Protein AF-A0A0N7M3Q8-F1 (afdb_monomer)

Mean predicted aligned error: 13.48 Å

Secondary structure (DSSP, 8-state):
--TTSTT---HHHHHHHHHHHHHHHHHHHHHHHHHHHS---SS-HHHHHHHHHHHHH-HHHHHHHS-HHHHHHHHHHHBSS---EETTTEE----B-TT-

Foldseek 3Di:
DCVVVVVPPDVVVVVVVVVVVVVVVVVVVVVVVVVVVPDDPPDDPVVVVVVVVVCLVCVVVCLVPDDPVSVVVSVVQQAPDPFDQDPVPGTDDTHGDPSD

pLDDT: mean 82.07, std 12.32, range [44.66, 95.0]

Sequence (100 aa):
MVERLVETSNPKVIAELETKIAKLDEDKLRMSEKITQNSKPKASMGQIFELLRELLSNPWNIHDKGPLEVKKTILKTAFKAPLAYDRQNGFRNPQVSVIF

Solvent-accessible surface area (backbone atoms only — not comparable to full-atom values): 6076 Å² total; per-residue (Å²): 138,65,81,69,64,76,74,65,82,47,70,67,58,54,53,53,48,52,54,52,49,53,52,52,52,52,51,50,50,55,52,51,50,50,55,67,69,51,61,74,69,94,60,55,72,67,57,52,49,53,54,49,49,51,44,70,74,44,50,61,66,53,34,72,74,40,58,71,70,51,27,54,48,49,52,57,61,49,25,74,51,82,79,52,74,38,95,89,76,42,70,52,92,74,49,67,24,94,88,112

Nearest PDB structures (foldseek):
  8e0m-assembly4_K  TM=3.833E-01  e=8.055E+00  synthetic construct

Structure (mmCIF, N/CA/C/O backbone):
data_AF-A0A0N7M3Q8-F1
#
_entry.id   AF-A0A0N7M3Q8-F1
#
loop_
_atom_site.group_PDB
_atom_site.id
_atom_site.type_symbol
_atom_site.label_atom_id
_atom_site.label_alt_id
_atom_site.label_comp_id
_atom_site.label_asym_id
_atom_site.label_entity_id
_atom_site.label_seq_id
_atom_site.pdbx_PDB_ins_code
_atom_site.Cartn_x
_atom_site.Cartn_y
_atom_site.Cartn_z
_atom_site.occupancy
_atom_site.B_iso_or_equiv
_atom_site.auth_seq_id
_atom_site.auth_comp_id
_atom_site.auth_asym_id
_atom_site.auth_atom_id
_atom_site.pdbx_PDB_model_num
ATOM 1 N N . MET A 1 1 ? -42.177 17.251 26.079 1.00 44.66 1 MET A N 1
ATOM 2 C CA . MET A 1 1 ? -41.421 16.142 26.717 1.00 44.66 1 MET A CA 1
ATOM 3 C C . MET A 1 1 ? -40.844 16.516 28.093 1.00 44.66 1 MET A C 1
ATOM 5 O O . MET A 1 1 ? -39.869 15.920 28.521 1.00 44.66 1 MET A O 1
ATOM 9 N N . VAL A 1 2 ? -41.459 17.451 28.829 1.00 53.72 2 VAL A N 1
ATOM 10 C CA . VAL A 1 2 ? -41.081 17.770 30.226 1.00 53.72 2 VAL A CA 1
ATOM 11 C C . VAL A 1 2 ? -42.075 17.146 31.223 1.00 53.72 2 VAL A C 1
ATOM 13 O O . VAL A 1 2 ? -41.772 16.977 32.394 1.00 53.72 2 VAL A O 1
ATOM 16 N N . GLU A 1 3 ? -43.230 16.682 30.740 1.00 44.75 3 GLU A N 1
ATOM 17 C CA . GLU A 1 3 ? -44.335 16.157 31.558 1.00 44.75 3 GLU A CA 1
ATOM 18 C C . GLU A 1 3 ? -44.043 14.807 32.243 1.00 44.75 3 GLU A C 1
ATOM 20 O O . GLU A 1 3 ? -44.616 14.518 33.283 1.00 44.75 3 GLU A O 1
ATOM 25 N N . ARG A 1 4 ? -43.081 14.014 31.741 1.00 52.19 4 ARG A N 1
ATOM 26 C CA . ARG A 1 4 ? -42.583 12.798 32.428 1.00 52.19 4 ARG A CA 1
ATOM 27 C C . ARG A 1 4 ? -41.464 13.069 33.439 1.00 52.19 4 ARG A C 1
ATOM 29 O O . ARG A 1 4 ? -41.079 12.168 34.177 1.00 52.19 4 ARG A O 1
ATOM 36 N N . LEU A 1 5 ? -40.922 14.288 33.470 1.00 50.78 5 LEU A N 1
ATOM 37 C CA . LEU A 1 5 ? -39.805 14.641 34.350 1.00 50.78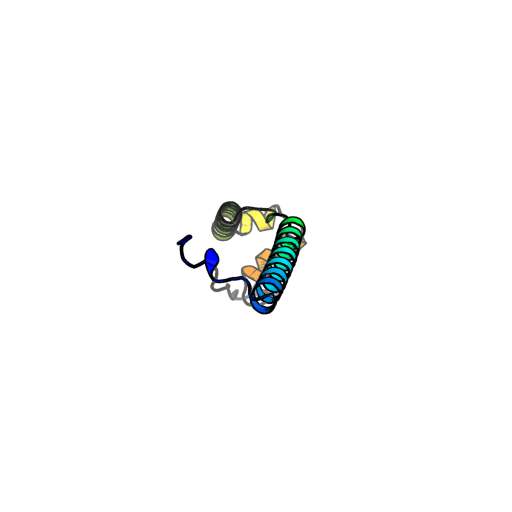 5 LEU A CA 1
ATOM 38 C C . LEU A 1 5 ? -40.249 14.723 35.822 1.00 50.78 5 LEU A C 1
ATOM 40 O O . LEU A 1 5 ? -39.438 14.533 36.720 1.00 50.78 5 LEU A O 1
ATOM 44 N N . VAL A 1 6 ? -41.546 14.945 36.062 1.00 51.50 6 VAL A N 1
ATOM 45 C CA . VAL A 1 6 ? -42.126 15.159 37.398 1.00 51.50 6 VAL A CA 1
ATOM 46 C C . VAL A 1 6 ? -42.492 13.851 38.120 1.00 51.50 6 VAL A C 1
ATOM 48 O O . VAL A 1 6 ? -42.563 13.837 39.343 1.00 51.50 6 VAL A O 1
ATOM 51 N N . GLU A 1 7 ? -42.622 12.717 37.421 1.00 49.81 7 GLU A N 1
ATOM 52 C CA . GLU A 1 7 ? -42.880 11.409 38.064 1.00 49.81 7 GLU A CA 1
ATOM 53 C C . GLU A 1 7 ? -41.599 10.673 38.504 1.00 49.81 7 GLU A C 1
ATOM 55 O O . GLU A 1 7 ? -41.653 9.613 39.130 1.00 49.81 7 GLU A O 1
ATOM 60 N N . THR A 1 8 ? -40.420 11.232 38.217 1.00 51.75 8 THR A N 1
ATOM 61 C CA . THR A 1 8 ? -39.126 10.583 38.478 1.00 51.75 8 THR A CA 1
ATOM 62 C C . THR A 1 8 ? -38.581 10.957 39.859 1.00 51.75 8 THR A C 1
ATOM 64 O O . THR A 1 8 ? -37.467 11.445 39.991 1.00 51.75 8 THR A O 1
ATOM 67 N N . SER A 1 9 ? -39.352 10.704 40.917 1.00 55.25 9 SER A N 1
ATOM 68 C CA . SER A 1 9 ? -38.830 10.698 42.295 1.00 55.25 9 SER A CA 1
ATOM 69 C C . SER A 1 9 ? -38.465 9.278 42.746 1.00 55.25 9 SER A C 1
ATOM 71 O O . SER A 1 9 ? -38.510 8.961 43.934 1.00 55.25 9 SER A O 1
ATOM 73 N N . ASN A 1 10 ? -38.135 8.391 41.798 1.00 61.41 10 ASN A N 1
ATOM 74 C CA . ASN A 1 10 ? -37.605 7.070 42.104 1.00 61.41 10 ASN A CA 1
ATOM 75 C C . ASN A 1 10 ? -36.068 7.117 42.014 1.00 61.41 10 ASN A C 1
ATOM 77 O O . ASN A 1 10 ? -35.536 7.173 40.900 1.00 61.41 10 ASN A O 1
ATOM 81 N N . PRO A 1 11 ? -35.345 7.062 43.148 1.00 69.81 11 PRO A N 1
ATOM 82 C CA . PRO A 1 11 ? -33.881 7.145 43.180 1.00 69.81 11 PRO A CA 1
ATOM 83 C C . PRO A 1 11 ? -33.201 6.080 42.308 1.00 69.81 11 PRO A C 1
ATOM 85 O O . PRO A 1 11 ? -32.092 6.284 41.823 1.00 69.81 11 PRO A O 1
ATOM 88 N N . LYS A 1 12 ? -33.892 4.968 42.031 1.00 69.62 12 LYS A N 1
ATOM 89 C CA . LYS A 1 12 ? -33.404 3.899 41.158 1.00 69.62 12 LYS A CA 1
ATOM 90 C C . LYS A 1 12 ? -33.249 4.334 39.694 1.00 69.62 12 LYS A C 1
ATOM 92 O O . LYS A 1 12 ? -32.290 3.932 39.047 1.00 69.62 12 LYS A O 1
ATOM 97 N N . VAL A 1 13 ? -34.160 5.166 39.184 1.00 73.12 13 VAL A N 1
ATOM 98 C CA . VAL A 1 13 ? -34.120 5.658 37.793 1.00 73.12 13 VAL A CA 1
ATOM 99 C C . VAL A 1 13 ? -33.044 6.732 37.633 1.00 73.12 13 VAL A C 1
ATOM 101 O O . VAL A 1 13 ? -32.364 6.773 36.613 1.00 73.12 13 VAL A O 1
ATOM 104 N N . ILE A 1 14 ? -32.844 7.561 38.661 1.00 76.00 14 ILE A N 1
ATOM 105 C CA . ILE A 1 14 ? -31.774 8.568 38.695 1.00 76.00 14 ILE A CA 1
ATOM 106 C C . ILE A 1 14 ? -30.404 7.881 38.651 1.00 76.00 14 ILE A C 1
ATOM 108 O O . ILE A 1 14 ? -29.591 8.215 37.796 1.00 76.00 14 ILE A O 1
ATOM 112 N N . ALA A 1 15 ? -30.188 6.854 39.478 1.00 78.62 15 ALA A N 1
ATOM 113 C CA . ALA A 1 15 ? -28.937 6.094 39.481 1.00 78.62 15 ALA A CA 1
ATOM 114 C C . ALA A 1 15 ? -28.652 5.401 38.131 1.00 78.62 15 ALA A C 1
ATOM 116 O O . ALA A 1 15 ? -27.512 5.355 37.660 1.00 78.62 15 ALA A O 1
ATOM 117 N N . GLU A 1 16 ? -29.686 4.873 37.471 1.00 79.62 16 GLU A N 1
ATOM 118 C CA . GLU A 1 16 ? -29.551 4.249 36.151 1.00 79.62 16 GLU A CA 1
ATOM 119 C C . GLU A 1 16 ? -29.208 5.278 35.058 1.00 79.62 16 GLU A C 1
ATOM 121 O O . GLU A 1 16 ? -28.382 5.011 34.179 1.00 79.62 16 GLU A O 1
ATOM 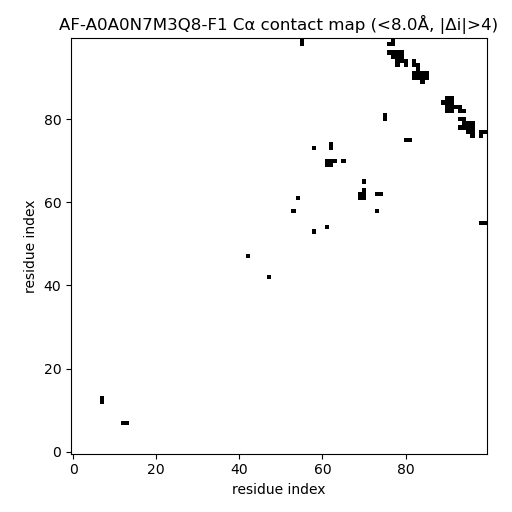126 N N . LEU A 1 17 ? -29.779 6.485 35.142 1.00 82.06 17 LEU A N 1
ATOM 127 C CA . LEU A 1 17 ? -29.436 7.605 34.265 1.00 82.06 17 LEU A CA 1
ATOM 128 C C . LEU A 1 17 ? -28.001 8.090 34.490 1.00 82.06 17 LEU A C 1
ATOM 130 O O . LEU A 1 17 ? -27.271 8.255 33.515 1.00 82.06 17 LEU A O 1
ATOM 134 N N . GLU A 1 18 ? -27.573 8.259 35.740 1.00 85.12 18 GLU A N 1
ATOM 135 C CA . GLU A 1 18 ? -26.197 8.642 36.089 1.00 85.12 18 GLU A CA 1
ATOM 136 C C . GLU A 1 18 ? -25.180 7.624 35.563 1.00 85.12 18 GLU A C 1
ATOM 138 O O . GLU A 1 18 ? -24.184 7.998 34.944 1.00 85.12 18 GLU A O 1
ATOM 143 N N . THR A 1 19 ? -25.476 6.329 35.697 1.00 87.12 19 THR A N 1
ATOM 144 C CA . THR A 1 19 ? -24.635 5.251 35.151 1.00 87.12 19 THR A CA 1
ATOM 145 C C . THR A 1 19 ? -24.524 5.344 33.627 1.00 87.12 19 THR A C 1
ATOM 147 O O . THR A 1 19 ? -23.454 5.146 33.047 1.00 87.12 19 THR A O 1
ATOM 150 N N . LYS A 1 20 ? -25.631 5.666 32.949 1.00 88.75 20 LYS A N 1
ATOM 151 C CA . LYS A 1 20 ? -25.657 5.814 31.491 1.00 88.75 20 LYS A CA 1
ATOM 152 C C . LYS A 1 20 ? -24.896 7.054 31.022 1.00 88.75 20 LYS A C 1
ATOM 154 O O . LYS A 1 20 ? -24.230 6.985 29.992 1.00 88.75 20 LYS A O 1
ATOM 159 N N . ILE A 1 21 ? -24.974 8.153 31.770 1.00 90.88 21 ILE A N 1
ATOM 160 C CA . ILE A 1 21 ? -24.205 9.377 31.514 1.00 90.88 21 ILE A CA 1
ATOM 161 C C . ILE A 1 21 ? -22.709 9.092 31.670 1.00 90.88 21 ILE A C 1
ATOM 163 O O . ILE A 1 21 ? -21.954 9.353 30.738 1.00 90.88 21 ILE A O 1
ATOM 167 N N . ALA A 1 22 ? -22.300 8.452 32.769 1.00 90.94 22 ALA A N 1
ATOM 168 C CA . ALA A 1 22 ? -20.902 8.095 33.009 1.00 90.94 22 ALA A CA 1
ATOM 169 C C . ALA A 1 22 ? -20.319 7.232 31.877 1.00 90.94 22 ALA A C 1
ATOM 171 O O . ALA A 1 22 ? -19.220 7.491 31.389 1.00 90.94 22 ALA A O 1
ATOM 172 N N . LYS A 1 23 ? -21.092 6.252 31.390 1.00 92.38 23 LYS A N 1
ATOM 173 C CA . LYS A 1 23 ? -20.690 5.413 30.254 1.00 92.38 23 LYS A CA 1
ATOM 174 C C . LYS A 1 23 ? -20.525 6.211 28.955 1.00 92.38 23 LYS A C 1
ATOM 176 O O . LYS A 1 23 ? -19.602 5.952 28.188 1.00 92.38 23 LYS A O 1
ATOM 181 N N . LEU A 1 24 ? -21.420 7.163 28.687 1.00 91.75 24 LEU A N 1
ATOM 182 C CA . LEU A 1 24 ? -21.332 8.013 27.497 1.00 91.75 24 LEU A CA 1
ATOM 183 C C . LEU A 1 24 ? -20.122 8.951 27.550 1.00 91.75 24 LEU A C 1
ATOM 185 O O . LEU A 1 24 ? -19.495 9.176 26.514 1.00 91.75 24 LEU A O 1
ATOM 189 N N . ASP A 1 25 ? -19.772 9.463 28.729 1.00 91.38 25 ASP A N 1
ATOM 190 C CA . ASP A 1 25 ? -18.579 10.293 28.910 1.00 91.38 25 ASP A CA 1
ATOM 191 C C . ASP A 1 25 ? -17.287 9.488 28.725 1.00 91.38 25 ASP A C 1
ATOM 193 O O . ASP A 1 25 ? -16.367 9.957 28.049 1.00 91.38 25 ASP A O 1
ATOM 197 N N . GLU A 1 26 ? -17.237 8.250 29.224 1.00 91.94 26 GLU A N 1
ATOM 198 C CA . GLU A 1 26 ? -16.118 7.331 28.985 1.00 91.94 26 GLU A CA 1
ATOM 199 C C . GLU A 1 26 ? -15.953 7.023 27.487 1.00 91.94 26 GLU A C 1
ATOM 201 O O . GLU A 1 26 ? -14.857 7.132 26.928 1.00 91.94 26 GLU A O 1
ATOM 206 N N . ASP A 1 27 ? -17.052 6.704 26.796 1.00 91.69 27 ASP A N 1
ATOM 207 C CA . ASP A 1 27 ? -17.023 6.444 25.358 1.00 91.69 27 ASP A CA 1
ATOM 208 C C . ASP A 1 27 ? -16.601 7.681 24.556 1.00 91.69 27 ASP A C 1
ATOM 210 O O . ASP A 1 27 ? -15.823 7.565 23.604 1.00 91.69 27 ASP A O 1
ATOM 214 N N . LYS A 1 28 ? -17.057 8.874 24.951 1.00 90.56 28 LYS A N 1
ATOM 215 C CA . LYS A 1 28 ? -16.654 10.140 24.332 1.00 90.56 28 LYS A CA 1
ATOM 216 C C . LYS A 1 28 ? -15.163 10.404 24.522 1.00 90.56 28 LYS A C 1
ATOM 218 O O . LYS A 1 28 ? -14.497 10.783 23.556 1.00 90.56 28 LYS A O 1
ATOM 223 N N . LEU A 1 29 ? -14.632 10.174 25.724 1.00 90.62 29 LEU A N 1
ATOM 224 C CA . LEU A 1 29 ? -13.206 10.317 26.009 1.00 90.62 29 LEU A CA 1
ATOM 225 C C . LEU A 1 29 ? -12.390 9.361 25.133 1.00 90.62 29 LEU A C 1
ATOM 227 O O . LEU A 1 29 ? -11.527 9.808 24.378 1.00 90.62 29 LEU A O 1
ATOM 231 N N . ARG A 1 30 ? -12.760 8.079 25.101 1.00 88.75 30 ARG A N 1
ATOM 232 C CA . ARG A 1 30 ? -12.113 7.058 24.266 1.00 88.75 30 ARG A CA 1
ATOM 233 C C . ARG A 1 30 ? -12.170 7.383 22.772 1.00 88.75 30 ARG A C 1
ATOM 235 O O . ARG A 1 30 ? -11.214 7.131 22.040 1.00 88.75 30 ARG A O 1
ATOM 242 N N . MET A 1 31 ? -13.288 7.918 22.278 1.00 86.19 31 MET A N 1
ATOM 243 C CA . MET A 1 31 ? -13.395 8.368 20.884 1.00 86.19 31 MET A CA 1
ATOM 244 C C . MET A 1 31 ? -12.494 9.575 20.614 1.00 86.19 31 MET A C 1
ATOM 246 O O . MET A 1 31 ? -11.846 9.616 19.571 1.00 86.19 31 MET A O 1
ATOM 250 N N . SER A 1 32 ? -12.414 10.526 21.546 1.00 85.25 32 SER A N 1
ATOM 251 C CA . SER A 1 32 ? -11.535 11.691 21.416 1.00 85.25 32 SER A CA 1
ATOM 252 C C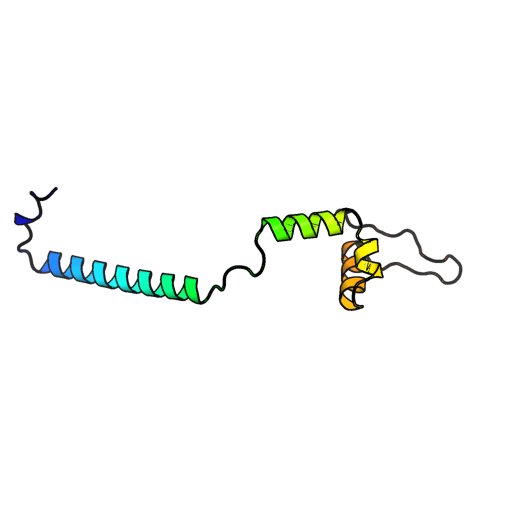 . SER A 1 32 ? -10.054 11.301 21.403 1.00 85.25 32 SER A C 1
ATOM 254 O O . SER A 1 32 ? -9.315 11.788 20.552 1.00 85.25 32 SER A O 1
ATOM 256 N N . GLU A 1 33 ? -9.653 10.344 22.245 1.00 82.94 33 GLU A N 1
ATOM 257 C CA . GLU A 1 33 ? -8.311 9.757 22.263 1.00 82.94 33 GLU A CA 1
ATOM 258 C C . GLU A 1 33 ? -7.999 9.025 20.960 1.00 82.94 33 GLU A C 1
ATOM 260 O O . GLU A 1 33 ? -6.935 9.203 20.380 1.00 82.94 33 GLU A O 1
ATOM 265 N N . LYS A 1 34 ? -8.948 8.250 20.424 1.00 80.56 34 LYS A N 1
ATOM 266 C CA . LYS A 1 34 ? -8.774 7.605 19.115 1.00 80.56 34 LYS A CA 1
ATOM 267 C C . LYS A 1 34 ? -8.610 8.613 17.988 1.00 80.56 34 LYS A C 1
ATOM 269 O O . LYS A 1 34 ? -7.845 8.352 17.069 1.00 80.56 34 LYS A O 1
ATOM 274 N N . ILE A 1 35 ? -9.319 9.738 18.032 1.00 78.81 35 ILE A N 1
ATOM 275 C CA . ILE A 1 35 ? -9.213 10.794 17.018 1.00 78.81 35 ILE A CA 1
ATOM 276 C C . ILE A 1 35 ? -7.871 11.525 17.125 1.00 78.81 35 ILE A C 1
ATOM 278 O O . ILE A 1 35 ? -7.286 11.861 16.099 1.00 78.81 35 ILE A O 1
ATOM 282 N N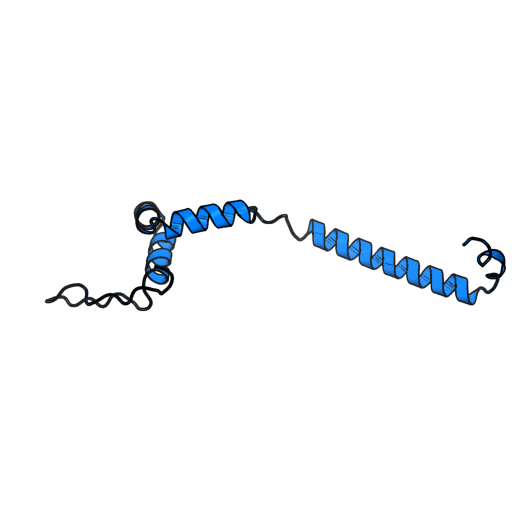 . THR A 1 36 ? -7.367 11.771 18.335 1.00 76.00 36 THR A N 1
ATOM 283 C CA . THR A 1 36 ? -6.052 12.399 18.525 1.00 76.00 36 THR A CA 1
ATOM 284 C C . THR A 1 36 ? -4.906 11.438 18.213 1.00 76.00 36 THR A C 1
ATOM 286 O O . THR A 1 36 ? -3.892 11.866 17.665 1.00 76.00 36 THR A O 1
ATOM 289 N N . GLN A 1 37 ? -5.071 10.145 18.501 1.00 72.19 37 GLN A N 1
ATOM 290 C CA . GLN A 1 37 ? -4.067 9.110 18.260 1.00 72.19 37 GLN A CA 1
ATOM 291 C C . GLN A 1 37 ? -4.044 8.635 16.797 1.00 72.19 37 GLN A C 1
ATOM 293 O O . GLN A 1 37 ? -2.965 8.388 16.256 1.00 72.19 37 GLN A O 1
ATOM 298 N N . ASN A 1 38 ? -5.194 8.592 16.109 1.00 65.12 38 ASN A N 1
ATOM 299 C CA . ASN A 1 38 ? -5.238 8.507 14.648 1.00 65.12 38 ASN A CA 1
ATOM 300 C C . ASN A 1 38 ? -4.892 9.876 14.061 1.00 65.12 38 ASN A C 1
ATOM 302 O O . ASN A 1 38 ? -5.762 10.650 13.655 1.00 65.12 38 ASN A O 1
ATOM 306 N N . SER A 1 39 ? -3.591 10.157 13.972 1.00 61.47 39 SER A N 1
ATOM 307 C CA . SER A 1 39 ? -3.068 11.246 13.153 1.00 61.47 39 SER A CA 1
ATOM 308 C C . SER A 1 39 ? -3.769 11.230 11.794 1.00 61.47 39 SER A C 1
ATOM 310 O O . SER A 1 39 ? -3.829 10.177 11.149 1.00 61.47 39 SER A O 1
ATOM 312 N N . LYS A 1 40 ? -4.307 12.381 11.372 1.00 66.50 40 LYS A N 1
ATOM 313 C CA . LYS A 1 40 ? -4.927 12.550 10.051 1.00 66.50 40 LYS A CA 1
ATOM 314 C C . LYS A 1 40 ? -4.066 11.850 8.989 1.00 66.50 40 LYS A C 1
ATOM 316 O O . LYS A 1 40 ? -2.840 11.981 9.051 1.00 66.50 40 LYS A O 1
ATOM 321 N N . PRO A 1 41 ? -4.666 11.109 8.041 1.00 66.81 41 PRO A N 1
ATOM 322 C CA . PRO A 1 41 ? -3.896 10.425 7.013 1.00 66.81 41 PRO A CA 1
ATOM 323 C C . PRO A 1 41 ? -2.957 11.428 6.333 1.00 66.81 41 PRO A C 1
ATOM 325 O O . PRO A 1 41 ? -3.365 12.536 5.987 1.00 66.81 41 PRO A O 1
ATOM 328 N N . LYS A 1 42 ? -1.680 11.043 6.195 1.00 71.69 42 LYS A N 1
ATOM 329 C CA . LYS A 1 42 ? -0.592 11.914 5.709 1.00 71.69 42 LYS A CA 1
ATOM 330 C C . LYS A 1 42 ? -0.890 12.534 4.337 1.00 71.69 42 LYS A C 1
ATOM 332 O O . LYS A 1 42 ? -0.348 13.585 4.013 1.00 71.69 42 LYS A O 1
ATOM 337 N N . ALA A 1 43 ? -1.747 11.884 3.557 1.00 78.00 43 ALA A N 1
ATOM 338 C CA . ALA A 1 43 ? -2.279 12.374 2.299 1.00 78.00 43 ALA A CA 1
ATOM 339 C C . ALA A 1 43 ? -3.798 12.173 2.271 1.00 78.00 43 ALA A C 1
ATOM 341 O O . ALA A 1 43 ? -4.319 11.199 2.823 1.00 78.00 43 ALA A O 1
ATOM 342 N N . SER A 1 44 ? -4.508 13.085 1.612 1.00 86.38 44 SER A N 1
ATOM 343 C CA . SER A 1 44 ? -5.928 12.899 1.327 1.00 86.38 44 SER A CA 1
ATOM 344 C C . SER A 1 44 ? -6.124 11.784 0.297 1.00 86.38 44 SER A C 1
ATOM 346 O O . SER A 1 44 ? -5.231 11.472 -0.493 1.00 86.38 44 SER A O 1
ATOM 348 N N . MET A 1 45 ? -7.323 11.201 0.262 1.00 85.31 45 MET A N 1
ATOM 349 C CA . MET A 1 45 ? -7.648 10.160 -0.714 1.00 85.31 45 MET A CA 1
ATOM 350 C C . MET A 1 45 ? -7.456 10.646 -2.160 1.00 85.31 45 MET A C 1
ATOM 352 O O . MET A 1 45 ? -6.916 9.913 -2.983 1.00 85.31 45 MET A O 1
ATOM 356 N N . GLY A 1 46 ? -7.816 11.901 -2.452 1.00 89.50 46 GLY A N 1
ATOM 357 C CA . GLY A 1 46 ? -7.615 12.500 -3.775 1.00 89.50 46 GLY A CA 1
ATOM 358 C C . GLY A 1 46 ? -6.141 12.574 -4.178 1.00 89.50 46 GLY A C 1
ATOM 359 O O . GLY A 1 46 ? -5.796 12.216 -5.297 1.00 89.50 46 GLY A O 1
ATOM 360 N N . GLN A 1 47 ? -5.251 12.941 -3.250 1.00 89.06 47 GLN A N 1
ATOM 361 C CA . GLN A 1 47 ? -3.807 12.961 -3.516 1.00 89.06 47 GLN A CA 1
ATOM 362 C C . GLN A 1 47 ? -3.264 11.563 -3.834 1.00 89.06 47 GLN A C 1
ATOM 364 O O . GLN A 1 47 ? -2.434 11.414 -4.725 1.00 89.06 47 GLN A O 1
ATOM 369 N N . ILE A 1 48 ? -3.751 10.534 -3.132 1.00 87.88 48 ILE A N 1
ATOM 370 C CA . ILE A 1 48 ? -3.367 9.141 -3.393 1.00 87.88 48 ILE A CA 1
ATOM 371 C C . ILE A 1 48 ? -3.833 8.708 -4.789 1.00 87.88 48 ILE A C 1
ATOM 373 O O . ILE A 1 48 ? -3.065 8.080 -5.515 1.00 87.88 48 ILE A O 1
ATOM 377 N N . PHE A 1 49 ? -5.057 9.063 -5.188 1.00 89.81 49 PHE A N 1
ATOM 378 C CA . PHE A 1 49 ? -5.575 8.738 -6.518 1.00 89.81 49 PHE A CA 1
ATOM 379 C C . PHE A 1 49 ? -4.779 9.393 -7.645 1.00 89.81 49 PHE A C 1
ATOM 381 O O . PHE A 1 49 ? -4.457 8.711 -8.615 1.00 89.81 49 PHE A O 1
ATOM 388 N N . GLU A 1 50 ? -4.421 10.672 -7.520 1.00 89.75 50 GLU A N 1
ATOM 389 C CA . GLU A 1 50 ? -3.601 11.344 -8.537 1.00 89.75 50 GLU A CA 1
ATOM 390 C C . GLU A 1 50 ? -2.207 10.711 -8.648 1.00 89.75 50 GLU A C 1
ATOM 392 O O . GLU A 1 50 ? -1.741 10.439 -9.753 1.00 89.75 50 GLU A O 1
ATOM 397 N N . LEU A 1 51 ? -1.578 10.367 -7.516 1.00 87.69 51 LEU A N 1
ATOM 398 C CA . LEU A 1 51 ? -0.293 9.657 -7.505 1.00 87.69 51 LEU A CA 1
ATOM 399 C C . LEU A 1 51 ? -0.384 8.278 -8.174 1.00 87.69 51 LEU A C 1
ATOM 401 O O . LEU A 1 51 ? 0.495 7.902 -8.950 1.00 87.69 51 LEU A O 1
ATOM 405 N N . LEU A 1 52 ? -1.446 7.516 -7.892 1.00 88.38 52 LEU A N 1
ATOM 406 C CA . LEU A 1 52 ? -1.684 6.223 -8.537 1.00 88.38 52 LEU A CA 1
ATOM 407 C C . LEU A 1 52 ? -1.914 6.385 -10.039 1.00 88.38 52 LEU A C 1
ATOM 409 O O . LEU A 1 52 ? -1.369 5.616 -10.825 1.00 88.38 52 LEU A O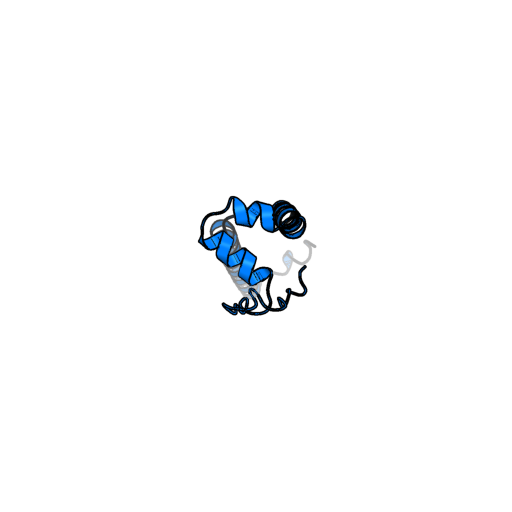 1
ATOM 413 N N . ARG A 1 53 ? -2.685 7.393 -10.449 1.00 87.62 53 ARG A N 1
ATOM 414 C CA . ARG A 1 53 ? -2.930 7.691 -11.860 1.00 87.62 53 ARG A CA 1
ATOM 415 C C . ARG A 1 53 ? -1.633 8.019 -12.594 1.00 87.62 53 ARG A C 1
ATOM 417 O O . ARG A 1 53 ? -1.411 7.486 -13.678 1.00 87.62 53 ARG A O 1
ATOM 424 N N . GLU A 1 54 ? -0.774 8.855 -12.017 1.00 86.69 54 GLU A N 1
ATOM 425 C CA . GLU A 1 54 ? 0.525 9.184 -12.607 1.00 86.69 54 GLU A CA 1
ATOM 426 C C . GLU A 1 54 ? 1.403 7.930 -12.743 1.00 86.69 54 GLU A C 1
ATOM 428 O O . GLU A 1 54 ? 1.923 7.658 -13.829 1.00 86.69 54 GLU A O 1
ATOM 433 N N . LEU A 1 55 ? 1.472 7.105 -11.691 1.00 87.50 55 LEU A N 1
ATOM 434 C CA . LEU A 1 55 ? 2.190 5.827 -11.707 1.00 87.50 55 LEU A CA 1
ATOM 435 C C . LEU A 1 55 ? 1.690 4.882 -12.807 1.00 87.50 55 LEU A C 1
ATOM 437 O O . LEU A 1 55 ? 2.505 4.303 -13.521 1.00 87.50 55 LEU A O 1
ATOM 441 N N . LEU A 1 56 ? 0.373 4.720 -12.945 1.00 87.00 56 LEU A N 1
ATOM 442 C CA . LEU A 1 56 ? -0.227 3.847 -13.957 1.00 87.00 56 LEU A CA 1
ATOM 443 C C . LEU A 1 56 ? -0.050 4.396 -15.374 1.00 87.00 56 LEU A C 1
ATOM 445 O O . LEU A 1 56 ? 0.098 3.622 -16.314 1.00 87.00 56 LEU A O 1
ATOM 449 N N . SER A 1 57 ? -0.032 5.721 -15.533 1.00 88.56 57 SER A N 1
ATOM 450 C CA . SER A 1 57 ? 0.127 6.357 -16.843 1.00 88.56 57 SER A CA 1
ATOM 451 C C . SER A 1 57 ? 1.526 6.161 -17.429 1.00 88.56 57 SER A C 1
ATOM 453 O O . SER A 1 57 ? 1.672 5.972 -18.635 1.00 88.56 57 SER A O 1
ATOM 455 N N . ASN A 1 58 ? 2.561 6.205 -16.585 1.00 87.25 58 ASN A N 1
ATOM 456 C CA . ASN A 1 58 ? 3.940 6.008 -17.007 1.00 87.25 58 ASN A CA 1
ATOM 457 C C . ASN A 1 58 ? 4.798 5.471 -15.849 1.00 87.25 58 ASN A C 1
ATOM 459 O O . ASN A 1 58 ? 5.521 6.233 -15.193 1.00 87.25 58 ASN A O 1
ATOM 463 N N . PRO A 1 59 ? 4.783 4.147 -15.619 1.00 87.69 59 PRO A N 1
ATOM 464 C CA . PRO A 1 59 ? 5.568 3.537 -14.549 1.00 87.69 59 PRO A CA 1
ATOM 465 C C . PRO A 1 59 ? 7.078 3.682 -14.786 1.00 87.69 59 PRO A C 1
ATOM 467 O O . PRO A 1 59 ? 7.856 3.722 -13.831 1.00 87.69 59 PRO A O 1
ATOM 470 N N . TRP A 1 60 ? 7.511 3.802 -16.048 1.00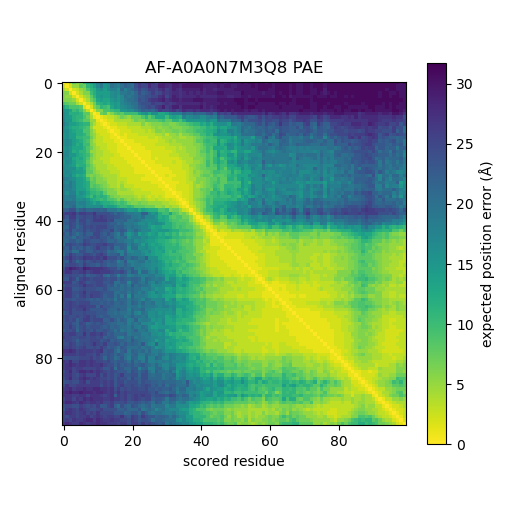 88.75 60 TRP A N 1
ATOM 471 C CA . TRP A 1 60 ? 8.926 3.905 -16.405 1.00 88.75 60 TRP A CA 1
ATOM 472 C C . TRP A 1 60 ? 9.563 5.205 -15.908 1.00 88.75 60 TRP A C 1
ATOM 474 O O . TRP A 1 60 ? 10.681 5.180 -15.402 1.00 88.75 60 TRP A O 1
ATOM 484 N N . ASN A 1 61 ? 8.842 6.328 -15.971 1.00 89.88 61 ASN A N 1
ATOM 485 C CA . ASN A 1 61 ? 9.338 7.622 -15.488 1.00 89.88 61 ASN A CA 1
ATOM 486 C C . ASN A 1 61 ? 9.687 7.583 -13.986 1.00 89.88 61 ASN A C 1
ATOM 488 O O . ASN A 1 61 ? 10.713 8.119 -13.564 1.00 89.88 61 ASN A O 1
ATOM 492 N N . ILE A 1 62 ? 8.863 6.900 -13.184 1.00 89.38 62 ILE A N 1
ATOM 493 C CA . ILE A 1 62 ? 9.093 6.737 -11.741 1.00 89.38 62 ILE A CA 1
ATOM 494 C C . ILE A 1 62 ? 10.196 5.701 -11.483 1.00 89.38 62 ILE A C 1
ATOM 496 O O . ILE A 1 62 ? 11.029 5.890 -10.595 1.00 89.38 62 ILE A O 1
ATOM 500 N N . HIS A 1 63 ? 10.252 4.633 -12.283 1.00 91.00 63 HIS A N 1
ATOM 501 C CA . HIS A 1 63 ? 11.319 3.637 -12.205 1.00 91.00 63 HIS A CA 1
ATOM 502 C C . HIS A 1 63 ? 12.693 4.244 -12.508 1.00 91.00 63 HIS A C 1
ATOM 504 O O . HIS A 1 63 ? 13.659 3.950 -11.814 1.00 91.00 63 HIS A O 1
ATOM 510 N N . ASP A 1 64 ? 12.809 5.099 -13.518 1.00 92.62 64 ASP A N 1
ATOM 511 C CA . ASP A 1 64 ? 14.097 5.657 -13.924 1.00 92.62 64 ASP A CA 1
ATOM 512 C C . ASP A 1 64 ? 14.673 6.622 -12.873 1.00 92.62 64 ASP A C 1
ATOM 514 O O . ASP A 1 64 ? 15.840 6.516 -12.485 1.00 92.62 64 ASP A O 1
ATOM 518 N N . LYS A 1 65 ? 13.820 7.493 -12.324 1.00 91.25 65 LYS A N 1
ATOM 519 C CA . LYS A 1 65 ? 14.209 8.557 -11.382 1.00 91.25 65 LYS A CA 1
ATOM 520 C C . LYS A 1 65 ? 14.221 8.129 -9.912 1.00 91.25 65 LYS A C 1
ATOM 522 O O . LYS A 1 65 ? 14.809 8.817 -9.081 1.00 91.25 65 LYS A O 1
ATOM 527 N N . GLY A 1 66 ? 13.551 7.030 -9.568 1.00 89.44 66 GLY A N 1
ATOM 528 C CA . GLY A 1 66 ? 13.375 6.594 -8.183 1.00 89.44 66 GLY A CA 1
ATOM 529 C C . GLY A 1 66 ? 14.621 5.951 -7.552 1.00 89.44 66 GLY A C 1
ATOM 530 O O . GLY A 1 66 ? 15.513 5.473 -8.255 1.00 89.44 66 GLY A O 1
ATOM 531 N N . PRO A 1 67 ? 14.685 5.868 -6.210 1.00 94.88 67 PRO A N 1
ATOM 532 C CA . PRO A 1 67 ? 15.700 5.074 -5.520 1.00 94.88 67 PRO A CA 1
ATOM 533 C C . PRO A 1 67 ? 15.517 3.577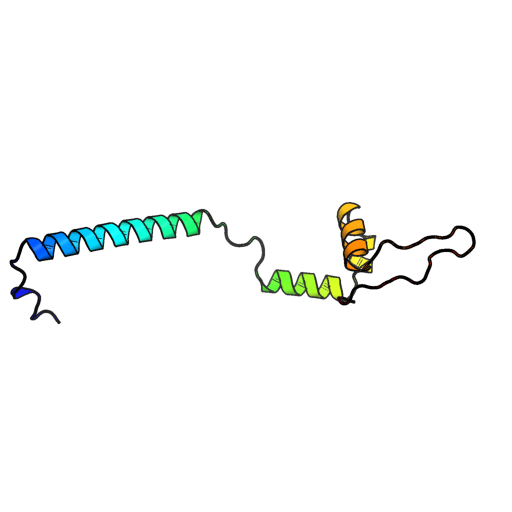 -5.813 1.00 94.88 67 PRO A C 1
ATOM 535 O O . PRO A 1 67 ? 14.429 3.136 -6.186 1.00 94.88 67 PRO A O 1
ATOM 538 N N . LEU A 1 68 ? 16.566 2.776 -5.596 1.00 94.31 68 LEU A N 1
ATOM 539 C CA . LEU A 1 68 ? 16.602 1.346 -5.945 1.00 94.31 68 LEU A CA 1
ATOM 540 C C . LEU A 1 68 ? 15.368 0.557 -5.471 1.00 94.31 68 LEU A C 1
ATOM 542 O O . LEU A 1 68 ? 14.852 -0.283 -6.205 1.00 94.31 68 LEU A O 1
ATOM 546 N N . GLU A 1 69 ? 14.875 0.839 -4.267 1.00 95.00 69 GLU A N 1
ATOM 547 C CA . GLU A 1 69 ? 13.705 0.155 -3.708 1.00 95.00 69 GLU A CA 1
ATOM 548 C C . GLU A 1 69 ? 12.413 0.468 -4.473 1.00 95.00 69 GLU A C 1
ATOM 550 O O . GLU A 1 69 ? 11.615 -0.433 -4.743 1.00 95.00 69 GLU A O 1
ATOM 555 N N . VAL A 1 70 ? 12.238 1.713 -4.924 1.00 91.94 70 VAL A N 1
ATOM 556 C CA . VAL A 1 70 ? 11.121 2.098 -5.799 1.00 91.94 70 VAL A CA 1
ATOM 557 C C . VAL A 1 70 ? 11.259 1.414 -7.156 1.00 91.94 70 VAL A C 1
ATOM 559 O O . VAL A 1 70 ? 10.283 0.847 -7.644 1.00 91.94 70 VAL A O 1
ATOM 562 N N . LYS A 1 71 ? 12.473 1.369 -7.724 1.00 92.31 71 LYS A N 1
ATOM 563 C CA . LYS A 1 71 ? 12.729 0.676 -8.999 1.00 92.31 71 LYS A CA 1
ATOM 564 C C . LYS A 1 71 ? 12.309 -0.794 -8.926 1.00 92.31 71 LYS A C 1
ATOM 566 O O . LYS A 1 71 ? 11.504 -1.266 -9.727 1.00 92.31 71 LYS A O 1
ATOM 571 N N . LYS A 1 72 ? 12.785 -1.512 -7.903 1.00 91.81 72 LYS A N 1
ATOM 572 C CA . LYS A 1 72 ? 12.424 -2.919 -7.665 1.00 91.81 72 LYS A CA 1
ATOM 573 C C . LYS A 1 72 ? 10.920 -3.102 -7.476 1.00 91.81 72 LYS A C 1
ATOM 575 O O . LYS A 1 72 ? 10.364 -4.076 -7.976 1.00 91.81 72 LYS A O 1
ATOM 580 N N . THR A 1 73 ? 10.275 -2.190 -6.752 1.00 92.25 73 THR A N 1
ATOM 581 C CA . THR A 1 73 ? 8.831 -2.249 -6.499 1.00 92.25 73 THR A CA 1
ATOM 582 C C . THR A 1 73 ? 8.050 -2.121 -7.799 1.00 92.25 73 THR A C 1
ATOM 584 O O . THR A 1 73 ? 7.198 -2.958 -8.069 1.00 92.25 73 THR A O 1
ATOM 587 N N . ILE A 1 74 ? 8.393 -1.151 -8.648 1.00 91.69 74 ILE A N 1
ATOM 588 C CA . ILE A 1 74 ? 7.719 -0.959 -9.937 1.00 91.69 74 ILE A CA 1
ATOM 589 C C . ILE A 1 74 ? 7.867 -2.194 -10.827 1.00 91.69 74 ILE A C 1
ATOM 591 O O . ILE A 1 74 ? 6.875 -2.645 -11.387 1.00 91.69 74 ILE A O 1
ATOM 595 N N . LEU A 1 75 ? 9.058 -2.799 -10.903 1.00 89.81 75 LEU A N 1
ATOM 596 C CA . LEU A 1 75 ? 9.258 -4.030 -11.678 1.00 89.81 75 LEU A CA 1
ATOM 597 C C . LEU A 1 75 ? 8.419 -5.200 -11.138 1.00 89.81 75 LEU A C 1
ATOM 599 O O . LEU A 1 75 ? 7.821 -5.935 -11.918 1.00 89.81 75 LEU A O 1
ATOM 603 N N . LYS A 1 76 ? 8.329 -5.356 -9.812 1.00 90.25 76 LYS A N 1
ATOM 604 C CA . LYS A 1 76 ? 7.479 -6.383 -9.183 1.00 90.25 76 LYS A CA 1
ATOM 605 C C . LYS A 1 76 ? 5.988 -6.140 -9.411 1.00 90.25 76 LYS A C 1
ATOM 607 O O . LYS A 1 76 ? 5.231 -7.098 -9.484 1.00 90.25 76 LYS A O 1
ATOM 612 N N . THR A 1 77 ? 5.564 -4.884 -9.508 1.00 90.38 77 THR A N 1
ATOM 613 C CA . THR A 1 77 ? 4.171 -4.538 -9.815 1.00 90.38 77 THR A CA 1
ATOM 614 C C . THR A 1 77 ? 3.863 -4.737 -11.298 1.00 90.38 77 THR A C 1
ATOM 616 O O . THR A 1 77 ? 2.766 -5.174 -11.639 1.00 90.38 77 THR A O 1
ATOM 619 N N . ALA A 1 78 ? 4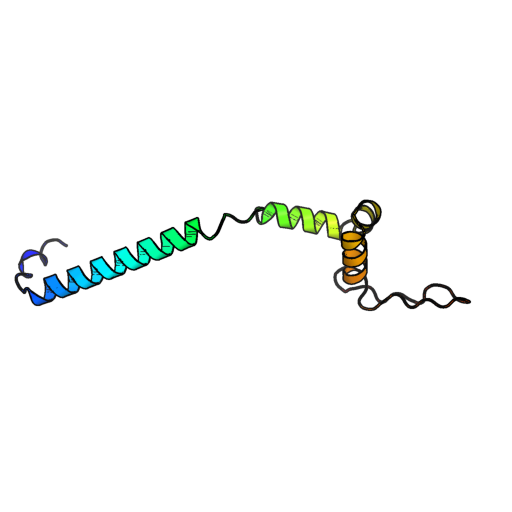.821 -4.432 -12.178 1.00 89.25 78 ALA A N 1
ATOM 620 C CA . ALA A 1 78 ? 4.665 -4.513 -13.626 1.00 89.25 78 ALA A CA 1
ATOM 621 C C . ALA A 1 78 ? 4.665 -5.948 -14.162 1.00 89.25 78 ALA A C 1
ATOM 623 O O . ALA A 1 78 ? 3.969 -6.226 -15.136 1.00 89.25 78 ALA A O 1
ATOM 624 N N . PHE A 1 79 ? 5.387 -6.874 -13.525 1.00 89.50 79 PHE A N 1
ATOM 625 C CA . PHE A 1 79 ? 5.492 -8.262 -13.977 1.00 89.50 79 PHE A CA 1
ATOM 626 C C . PHE A 1 79 ? 4.920 -9.248 -12.952 1.00 89.50 79 PHE A C 1
ATOM 628 O O . PHE A 1 79 ? 5.220 -9.179 -11.766 1.00 89.50 79 PHE A O 1
ATOM 635 N N . LYS A 1 80 ? 4.141 -10.228 -13.422 1.00 89.56 80 LYS A N 1
ATOM 636 C CA . LYS A 1 80 ? 3.583 -11.325 -12.605 1.00 89.56 80 LYS A CA 1
ATOM 637 C C . LYS A 1 80 ? 4.654 -12.275 -12.076 1.00 89.56 80 LYS A C 1
ATOM 639 O O . LYS A 1 80 ? 4.437 -12.955 -11.079 1.00 89.56 80 LYS A O 1
ATOM 644 N N . ALA A 1 81 ? 5.780 -12.361 -12.775 1.00 87.31 81 ALA A N 1
ATOM 645 C CA . ALA A 1 81 ? 6.897 -13.230 -12.446 1.00 87.31 81 ALA A CA 1
ATOM 646 C C . ALA A 1 81 ? 8.224 -12.520 -12.758 1.00 87.31 81 ALA A C 1
ATOM 648 O O . ALA A 1 81 ? 8.241 -11.603 -13.585 1.00 87.31 81 ALA A O 1
ATOM 649 N N . PRO A 1 82 ? 9.342 -12.934 -12.132 1.00 85.38 82 PRO A N 1
ATOM 650 C CA . PRO A 1 82 ? 10.662 -12.425 -12.484 1.00 85.38 82 PRO A CA 1
ATOM 651 C C . PRO A 1 82 ? 10.945 -12.569 -13.984 1.00 85.38 82 PRO A C 1
ATOM 653 O O . PRO A 1 82 ? 10.615 -13.588 -14.594 1.00 85.38 82 PRO A O 1
ATOM 656 N N . LEU A 1 83 ? 11.587 -11.556 -14.567 1.00 85.06 83 LEU A N 1
ATOM 657 C CA . LEU A 1 83 ? 12.011 -11.575 -15.965 1.00 85.06 83 LEU A CA 1
ATOM 658 C C . LEU A 1 83 ? 13.038 -12.691 -16.175 1.00 85.06 83 LEU A C 1
ATOM 660 O O . LEU A 1 83 ? 14.174 -12.602 -15.707 1.00 85.06 83 LEU A O 1
ATOM 664 N N . ALA A 1 84 ? 12.636 -13.745 -16.881 1.00 85.56 84 ALA A N 1
ATOM 665 C CA . ALA A 1 84 ? 13.550 -14.809 -17.256 1.00 85.56 84 ALA A CA 1
ATOM 666 C C . ALA A 1 84 ? 14.545 -14.281 -18.298 1.00 85.56 84 ALA A C 1
ATOM 668 O O . ALA A 1 84 ? 14.150 -13.777 -19.352 1.00 85.56 84 ALA A O 1
ATOM 669 N N . TYR A 1 85 ? 15.834 -14.417 -17.996 1.00 87.25 85 TYR A N 1
ATOM 670 C CA . TYR A 1 85 ? 16.922 -14.003 -18.871 1.00 87.25 85 TYR A CA 1
ATOM 671 C C . TYR A 1 85 ? 17.717 -15.218 -19.336 1.00 87.25 85 TYR A C 1
ATOM 673 O O . TYR A 1 85 ? 18.134 -16.053 -18.534 1.00 87.25 85 TYR A O 1
ATOM 681 N N . ASP A 1 86 ? 17.930 -15.298 -20.641 1.00 88.19 86 ASP A N 1
ATOM 682 C CA . ASP A 1 86 ? 18.751 -16.298 -21.301 1.00 88.19 86 ASP A CA 1
ATOM 683 C C . ASP A 1 86 ? 19.935 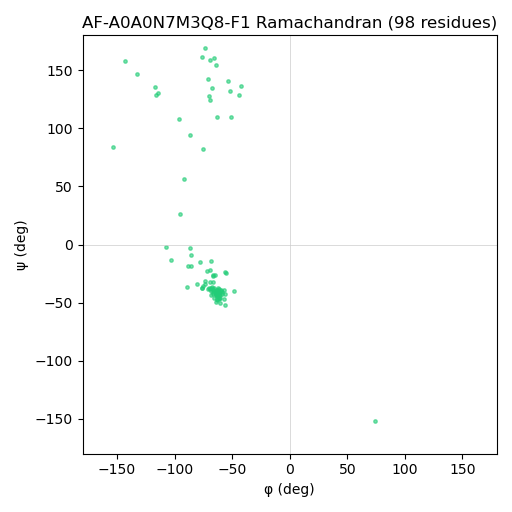-15.595 -21.971 1.00 88.19 86 ASP A C 1
ATOM 685 O O . ASP A 1 86 ? 19.757 -14.626 -22.700 1.00 88.19 86 ASP A O 1
ATOM 689 N N . ARG A 1 87 ? 21.169 -16.050 -21.736 1.00 86.56 87 ARG A N 1
ATOM 690 C CA . ARG A 1 87 ? 22.351 -15.337 -22.251 1.00 86.56 87 ARG A CA 1
ATOM 691 C C . ARG A 1 87 ? 22.449 -15.356 -23.781 1.00 86.56 87 ARG A C 1
ATOM 693 O O . ARG A 1 87 ? 23.071 -14.459 -24.338 1.00 86.56 87 ARG A O 1
ATOM 700 N N . GLN A 1 88 ? 21.884 -16.367 -24.441 1.00 91.00 88 GLN A N 1
ATOM 701 C CA . GLN A 1 88 ? 21.915 -16.483 -25.902 1.00 91.00 88 GLN A CA 1
ATOM 702 C C . GLN A 1 88 ? 20.722 -15.774 -26.548 1.00 91.00 88 GLN A C 1
ATOM 704 O O . GLN A 1 88 ? 20.874 -15.166 -27.601 1.00 91.00 88 GLN A O 1
ATOM 709 N N . ASN A 1 89 ? 19.553 -15.830 -25.904 1.00 84.56 89 ASN A N 1
ATOM 710 C CA . ASN A 1 89 ? 18.287 -15.358 -26.471 1.00 84.56 89 ASN A CA 1
ATOM 711 C C . ASN A 1 89 ? 17.768 -14.047 -25.848 1.00 84.56 89 ASN A C 1
ATOM 713 O O . ASN A 1 89 ? 16.735 -13.531 -26.267 1.00 84.56 89 ASN A O 1
ATOM 717 N N . GLY A 1 90 ? 18.463 -13.500 -24.850 1.00 86.50 90 GLY A N 1
ATOM 718 C CA . GLY A 1 90 ? 18.064 -12.296 -24.125 1.00 86.50 90 GLY A CA 1
ATOM 719 C C . GLY A 1 90 ? 16.900 -12.523 -23.154 1.00 86.50 90 GLY A C 1
ATOM 720 O O . GLY A 1 90 ? 16.712 -13.610 -22.600 1.00 86.50 90 GLY A O 1
ATOM 721 N N . PHE A 1 91 ? 16.119 -11.469 -22.908 1.00 81.50 91 PHE A N 1
ATOM 722 C CA . PHE A 1 91 ? 14.919 -11.558 -22.074 1.00 81.50 91 PHE A CA 1
ATOM 723 C C . PHE A 1 91 ? 13.827 -12.357 -22.786 1.00 81.50 91 PHE A C 1
ATOM 725 O O . PHE A 1 91 ? 13.458 -12.060 -23.921 1.00 81.50 91 PHE A O 1
ATOM 732 N N . ARG A 1 92 ? 13.287 -13.368 -22.102 1.00 83.00 92 ARG A N 1
ATOM 733 C CA . ARG A 1 92 ? 12.140 -14.142 -22.595 1.00 83.00 92 ARG A CA 1
ATOM 734 C C . ARG A 1 92 ? 10.849 -13.326 -22.490 1.00 83.00 92 ARG A C 1
ATOM 736 O O . ARG A 1 92 ? 10.825 -12.290 -21.832 1.00 83.00 92 ARG A O 1
ATOM 743 N N . ASN A 1 93 ? 9.773 -13.830 -23.106 1.00 84.19 93 ASN A N 1
ATOM 744 C CA . ASN A 1 93 ? 8.459 -13.179 -23.123 1.00 84.19 93 ASN A CA 1
ATOM 745 C C . ASN A 1 93 ? 7.990 -12.795 -21.697 1.00 84.19 93 ASN A C 1
ATOM 747 O O . ASN A 1 93 ? 7.684 -13.697 -20.903 1.00 84.19 93 ASN A O 1
ATOM 751 N N . PRO A 1 94 ? 7.949 -11.493 -21.352 1.00 83.38 94 PRO A N 1
ATOM 752 C CA . PRO A 1 94 ? 7.585 -11.038 -20.018 1.00 83.38 94 PRO A CA 1
ATOM 753 C C . PRO A 1 94 ? 6.117 -11.318 -19.709 1.00 83.38 94 PRO A C 1
ATOM 755 O O . PRO A 1 94 ? 5.230 -11.003 -20.497 1.00 83.38 94 PRO A O 1
ATOM 758 N N . GLN A 1 95 ? 5.839 -11.841 -18.518 1.00 86.94 95 GLN A N 1
ATOM 759 C CA . GLN A 1 95 ? 4.467 -11.980 -18.034 1.00 86.94 95 GLN A CA 1
ATOM 760 C C . GLN A 1 95 ? 4.046 -10.678 -17.352 1.00 86.94 95 GLN A C 1
ATOM 762 O O . GLN A 1 95 ? 4.341 -10.475 -16.175 1.00 86.94 95 GLN A O 1
ATOM 767 N N . VAL A 1 96 ? 3.390 -9.784 -18.091 1.00 87.94 96 VAL A N 1
ATOM 768 C CA . VAL A 1 96 ? 2.922 -8.487 -17.572 1.00 87.94 96 VAL A CA 1
ATOM 769 C C . VAL A 1 96 ? 1.750 -8.685 -16.599 1.00 87.94 96 VAL A C 1
ATOM 771 O O . VAL A 1 96 ? 0.926 -9.597 -16.747 1.00 87.94 96 VAL A O 1
ATOM 774 N N . SER A 1 97 ? 1.724 -7.871 -15.545 1.00 87.19 97 SER A N 1
ATOM 775 C CA . SER A 1 97 ? 0.651 -7.805 -14.548 1.00 87.19 97 SER A CA 1
ATOM 776 C C . SER A 1 97 ? -0.663 -7.335 -15.164 1.00 87.19 97 SER A C 1
ATOM 778 O O . SER A 1 97 ? -0.658 -6.620 -16.147 1.00 87.19 97 SER A O 1
ATOM 780 N N . VAL A 1 98 ? -1.798 -7.708 -14.566 1.00 85.75 98 VAL A N 1
ATOM 781 C CA . VAL A 1 98 ? -3.143 -7.297 -15.040 1.00 85.75 98 VAL A CA 1
ATOM 782 C C . VAL A 1 98 ? -3.392 -5.793 -14.842 1.00 85.75 98 VAL A C 1
ATOM 784 O O . VAL A 1 98 ? -4.351 -5.239 -15.362 1.00 85.75 98 VAL A O 1
ATOM 787 N N . ILE A 1 99 ? -2.544 -5.140 -14.048 1.00 78.19 99 ILE A N 1
ATOM 788 C CA . ILE A 1 99 ? -2.658 -3.721 -13.702 1.00 78.19 99 ILE A CA 1
ATOM 789 C C . ILE A 1 99 ? -2.158 -2.813 -14.852 1.00 78.19 99 ILE A C 1
ATOM 791 O O . ILE A 1 99 ? -2.462 -1.622 -14.841 1.00 78.19 99 ILE A O 1
ATOM 795 N N . PHE A 1 100 ? -1.435 -3.367 -15.837 1.00 72.25 100 PHE A N 1
ATOM 796 C CA . PHE A 1 100 ? -0.912 -2.681 -17.027 1.00 72.25 100 PHE A CA 1
ATOM 797 C C . PHE A 1 100 ? -1.418 -3.352 -18.305 1.00 72.25 100 PHE A C 1
ATOM 799 O O . PHE A 1 100 ? -1.660 -2.615 -19.283 1.00 72.25 100 PHE A O 1
#

Radius of gyration: 29.75 Å; Cα contacts (8 Å, |Δi|>4): 46; chains: 1; bounding box: 67×34×70 Å